Protein AF-A0A2A4IUF6-F1 (afdb_monomer_lite)

Sequence (165 aa):
MSDIMTHTLFNLYNAPDGFCFDFLCNDEPIIDDPDNKVYNADKRVNDFISQIERQAKYYDHDNIMVTMGGDFTYQSAANWFMNMDKLINHVNTHPANLSDINIFYSTPSCYLKAIYLYGRRDKAVYTEKGDQLPYGSDALTYWTGYYTSRPSLKYFARRAHVFLQ

pLDDT: mean 91.87, std 9.36, range [51.0, 98.62]

Organism: Heliothis virescens (NCBI:txid7102)

Secondary structure (DSSP, 8-state):
---------SS-SSPPTT---STT--PPP----TTSTT--HHHHHHHHHHHHHHHHTTSSSS--------TT--TTHHHHHHHHHHHHHHHHH-TTTTS--------HHHHHHHHHHHHHHH-PPP---S---S-BSSSS-BTTGGGTSSHHHHHHHHHHHHHH-

Foldseek 3Di:
DPDDQDDDALDDLEADPLQQQFPVDPRDAQDCPPVDPPHCNVVVLVVVVVVQVVSCVVDPDDQDDGRHHDPPGPPPVVSSVVRVVSSQCCCVPPPVVPDPDHDDDDDPVRRSVVVVVVCVPPHPDDDDDDDCPQDAPDPPRTPCVVVPPPVVVVVVVVVVVVVVD

InterPro domains:
  IPR000602 Glycoside hydrolase family 38, N-terminal domain [PF01074] (2-119)
  IPR011330 Glycoside hydrolase/deacetylase, beta/alpha-barrel [SSF88713] (2-135)
  IPR027291 Glycoside hydrolase 38, N-terminal domain superfamily [G3DSA:3.20.110.10] (1-97)
  IPR028995 Glycoside hydrolase families 57/38, central domain superfamily [SSF88688] (141-165)
  IPR037094 Glycoside hydrolase family 38, central domain superfamily [G3DSA:1.20.1270.50] (99-165)
  IPR050843 Glycosyl Hydrolase Family 38 [PTHR11607] (2-165)

Structure (mmCIF, N/CA/C/O backbone):
data_AF-A0A2A4IUF6-F1
#
_entry.id   AF-A0A2A4IUF6-F1
#
loop_
_atom_site.group_PDB
_atom_site.id
_atom_site.type_symbol
_atom_site.label_atom_id
_atom_site.label_alt_id
_atom_site.label_comp_id
_atom_site.label_asym_id
_atom_site.label_entity_id
_atom_site.label_seq_id
_atom_site.pdbx_PDB_ins_code
_atom_site.Cartn_x
_atom_site.Cartn_y
_atom_site.Cartn_z
_atom_site.occupancy
_atom_site.B_iso_or_equiv
_atom_site.auth_seq_id
_atom_site.auth_comp_id
_atom_site.auth_asym_id
_atom_site.auth_atom_id
_atom_site.pdbx_PDB_model_num
ATOM 1 N N . MET A 1 1 ? -7.534 -12.988 -25.568 1.00 58.91 1 MET A N 1
ATOM 2 C CA . MET A 1 1 ? -7.859 -11.826 -24.718 1.00 58.91 1 MET A CA 1
ATOM 3 C C . MET A 1 1 ? -6.672 -11.664 -23.784 1.00 58.91 1 MET A C 1
ATOM 5 O O . MET A 1 1 ? -6.328 -12.644 -23.136 1.00 58.91 1 MET A O 1
ATOM 9 N N . SER A 1 2 ? -5.959 -10.542 -23.849 1.00 89.06 2 SER A N 1
ATOM 10 C CA . SER A 1 2 ? -4.687 -10.303 -23.135 1.00 89.06 2 SER A CA 1
ATOM 11 C C . SER A 1 2 ? -4.832 -9.279 -22.006 1.00 89.06 2 SER A C 1
ATOM 13 O O . SER A 1 2 ? -3.834 -8.787 -21.492 1.00 89.06 2 SER A O 1
ATOM 15 N N . ASP A 1 3 ? -6.071 -8.944 -21.651 1.00 90.12 3 ASP A N 1
ATOM 16 C CA . ASP A 1 3 ? -6.382 -7.932 -20.651 1.00 90.12 3 ASP A CA 1
ATOM 17 C C . ASP A 1 3 ? -6.269 -8.529 -19.245 1.00 90.12 3 ASP A C 1
ATOM 19 O O . ASP A 1 3 ? -6.641 -9.683 -19.009 1.00 90.12 3 ASP A O 1
ATOM 23 N N . ILE A 1 4 ? -5.778 -7.727 -18.302 1.00 90.50 4 ILE A N 1
ATOM 24 C CA . ILE A 1 4 ? -5.678 -8.078 -16.887 1.00 90.50 4 ILE A CA 1
ATOM 25 C C . ILE A 1 4 ? -6.273 -6.951 -16.044 1.00 90.50 4 ILE A C 1
ATOM 27 O O . ILE A 1 4 ? -6.113 -5.775 -16.366 1.00 90.50 4 ILE A O 1
ATOM 31 N N . MET A 1 5 ? -6.989 -7.310 -14.976 1.00 89.88 5 MET A N 1
ATOM 32 C CA . MET A 1 5 ? -7.505 -6.323 -14.029 1.00 89.88 5 MET A CA 1
ATOM 33 C C . MET A 1 5 ? -6.337 -5.725 -13.245 1.00 89.88 5 MET A C 1
ATOM 35 O O . MET A 1 5 ? -5.604 -6.455 -12.579 1.00 89.88 5 MET A O 1
ATOM 39 N N . THR A 1 6 ? -6.206 -4.404 -13.298 1.00 90.81 6 THR A N 1
ATOM 40 C CA . THR A 1 6 ? -5.106 -3.668 -12.671 1.00 90.81 6 THR A CA 1
ATOM 41 C C . THR A 1 6 ? -5.661 -2.687 -11.654 1.00 90.81 6 THR A C 1
ATOM 43 O O . THR A 1 6 ? -6.656 -2.011 -11.906 1.00 90.81 6 THR A O 1
ATOM 46 N N . HIS A 1 7 ? -4.999 -2.599 -10.505 1.00 91.56 7 HIS A N 1
ATOM 47 C CA . HIS A 1 7 ? -5.270 -1.598 -9.485 1.00 91.56 7 HIS A CA 1
ATOM 48 C C . HIS A 1 7 ? -3.972 -0.862 -9.158 1.00 91.56 7 HIS A C 1
ATOM 50 O O . HIS A 1 7 ? -2.971 -1.496 -8.820 1.00 91.56 7 HIS A O 1
ATOM 56 N N . THR A 1 8 ? -4.004 0.466 -9.239 1.00 92.81 8 THR A N 1
ATOM 57 C CA . THR A 1 8 ? -2.912 1.326 -8.780 1.00 92.81 8 THR A CA 1
ATOM 58 C C . THR A 1 8 ? -3.173 1.712 -7.328 1.00 92.81 8 THR A C 1
ATOM 60 O O . THR A 1 8 ? -4.259 2.190 -6.989 1.00 92.81 8 THR A O 1
ATOM 63 N N . LEU A 1 9 ? -2.182 1.481 -6.466 1.00 94.94 9 LEU A N 1
ATOM 64 C CA . LEU A 1 9 ? -2.270 1.837 -5.053 1.00 94.94 9 LEU A CA 1
ATOM 65 C C . LEU A 1 9 ? -2.414 3.352 -4.877 1.00 94.94 9 LEU A C 1
ATOM 67 O O . LEU A 1 9 ? -1.885 4.137 -5.661 1.00 94.94 9 LEU A O 1
ATOM 71 N N . PHE A 1 10 ? -3.120 3.744 -3.821 1.00 93.81 10 PHE A N 1
ATOM 72 C CA . PHE A 1 10 ? -3.367 5.145 -3.487 1.00 93.81 10 PHE A CA 1
ATOM 73 C C . PHE A 1 10 ? -2.081 5.866 -3.081 1.00 93.81 10 PHE A C 1
ATOM 75 O O . PHE A 1 10 ? -1.894 7.046 -3.366 1.00 93.81 10 PHE A O 1
ATOM 82 N N . ASN A 1 11 ? -1.199 5.134 -2.408 1.00 89.56 11 ASN A N 1
ATOM 83 C CA . ASN A 1 11 ? 0.109 5.584 -1.971 1.00 89.56 11 ASN A CA 1
ATOM 84 C C . ASN A 1 11 ? 1.099 4.407 -2.089 1.00 89.56 11 ASN A C 1
ATOM 86 O O . ASN A 1 11 ? 0.884 3.476 -2.869 1.00 89.56 11 ASN A O 1
ATOM 90 N N . LEU A 1 12 ? 2.183 4.431 -1.318 1.00 92.44 12 LEU A N 1
ATOM 91 C CA . LEU A 1 12 ? 3.135 3.334 -1.200 1.00 92.44 12 LEU A CA 1
ATOM 92 C C . LEU A 1 12 ? 2.492 2.059 -0.613 1.00 92.44 12 LEU A C 1
ATOM 94 O O . LEU A 1 12 ? 1.403 2.083 -0.052 1.00 92.44 12 LEU A O 1
ATOM 98 N N . TYR A 1 13 ? 3.205 0.938 -0.708 1.00 95.25 13 TYR A N 1
ATOM 99 C CA . TYR A 1 13 ? 2.789 -0.389 -0.236 1.00 95.25 13 TYR A CA 1
ATOM 100 C C . TYR A 1 13 ? 2.859 -0.587 1.294 1.00 95.25 13 TYR A C 1
ATOM 102 O O . TYR A 1 13 ? 2.791 -1.723 1.769 1.00 95.25 13 TYR A O 1
ATOM 110 N N . ASN A 1 14 ? 3.024 0.491 2.061 1.00 95.12 14 ASN A N 1
ATOM 111 C CA . ASN A 1 14 ? 3.149 0.440 3.515 1.00 95.12 14 ASN A CA 1
ATOM 112 C C . ASN A 1 14 ? 1.780 0.514 4.204 1.00 95.12 14 ASN A C 1
ATOM 114 O O . ASN A 1 14 ? 0.783 0.914 3.595 1.00 95.12 14 ASN A O 1
ATOM 118 N N . ALA A 1 15 ? 1.750 0.159 5.490 1.00 96.00 15 ALA A N 1
ATOM 119 C CA . ALA A 1 15 ? 0.619 0.447 6.365 1.00 96.00 15 ALA A CA 1
ATOM 120 C C . ALA A 1 15 ? 0.318 1.955 6.404 1.00 96.00 15 ALA A C 1
ATOM 122 O O . ALA A 1 15 ? 1.236 2.759 6.215 1.00 96.00 15 ALA A O 1
ATOM 123 N N . PRO A 1 16 ? -0.948 2.346 6.655 1.00 95.69 16 PRO A N 1
ATOM 124 C CA . PRO A 1 16 ? -1.300 3.744 6.882 1.00 95.69 16 PRO A CA 1
ATOM 125 C C . PRO A 1 16 ? -0.414 4.380 7.957 1.00 95.69 16 PRO A C 1
ATOM 127 O O . PRO A 1 16 ? 0.020 3.699 8.891 1.00 95.69 16 PRO A O 1
ATOM 130 N N . ASP A 1 17 ? -0.167 5.684 7.843 1.00 94.94 17 ASP A N 1
ATOM 131 C CA . ASP A 1 17 ? 0.728 6.395 8.755 1.00 94.94 17 ASP A CA 1
ATOM 132 C C . ASP A 1 17 ? 0.253 6.220 10.202 1.00 94.94 17 ASP A C 1
ATOM 134 O O . ASP A 1 17 ? -0.917 6.455 10.526 1.00 94.94 17 ASP A O 1
ATOM 138 N N . GLY A 1 18 ? 1.169 5.787 11.067 1.00 95.50 18 GLY A N 1
ATOM 139 C CA . GLY A 1 18 ? 0.883 5.484 12.462 1.00 95.50 18 GLY A CA 1
ATOM 140 C C . GLY A 1 18 ? 0.308 4.088 12.708 1.00 95.50 18 GLY A C 1
ATOM 141 O O . GLY A 1 18 ? -0.052 3.816 13.846 1.00 95.50 18 GLY A O 1
ATOM 142 N N . PHE A 1 19 ? 0.167 3.207 11.713 1.00 96.69 19 PHE A N 1
ATOM 143 C CA . PHE A 1 19 ? -0.369 1.842 11.867 1.00 96.69 19 PHE A CA 1
ATOM 144 C C . PHE A 1 19 ? 0.658 0.746 11.546 1.00 96.69 19 PHE A C 1
ATOM 146 O O . PHE A 1 19 ? 0.286 -0.370 11.174 1.00 96.69 19 PHE A O 1
ATOM 153 N N . CYS A 1 20 ? 1.954 1.027 11.704 1.00 95.81 20 CYS A N 1
ATOM 154 C CA . CYS A 1 20 ? 2.971 -0.012 11.654 1.00 95.81 20 CYS A CA 1
ATOM 155 C C . CYS A 1 20 ? 3.063 -0.759 12.993 1.00 95.81 20 CYS A C 1
ATOM 157 O O . CYS A 1 20 ? 3.565 -0.237 13.983 1.00 95.81 20 CYS A O 1
ATOM 159 N N . PHE A 1 21 ? 2.647 -2.025 13.011 1.00 96.06 21 PHE A N 1
ATOM 160 C CA . PHE A 1 21 ? 2.653 -2.859 14.222 1.00 96.06 21 PHE A CA 1
ATOM 161 C C . PHE A 1 21 ? 3.861 -3.798 14.327 1.00 96.06 21 PHE A C 1
ATOM 163 O O . PHE A 1 21 ? 3.844 -4.766 15.092 1.00 96.06 21 PHE A O 1
ATOM 170 N N . ASP A 1 22 ? 4.912 -3.542 13.549 1.00 93.44 22 ASP A N 1
ATOM 171 C CA . ASP A 1 22 ? 6.160 -4.286 13.672 1.00 93.44 22 ASP A CA 1
ATOM 172 C C . ASP A 1 22 ? 6.976 -3.803 14.878 1.00 93.44 22 ASP A C 1
ATOM 174 O O . ASP A 1 22 ? 6.882 -2.645 15.272 1.00 93.44 22 ASP A O 1
ATOM 178 N N . PHE A 1 23 ? 7.821 -4.662 15.450 1.00 87.81 23 PHE A N 1
ATOM 179 C CA . PHE A 1 23 ? 8.667 -4.253 16.577 1.00 87.81 23 PHE A CA 1
ATOM 180 C C . PHE A 1 23 ? 9.767 -3.264 16.170 1.00 87.81 23 PHE A C 1
ATOM 182 O O . PHE A 1 23 ? 10.361 -2.628 17.037 1.00 87.81 23 PHE A O 1
ATOM 189 N N . LEU A 1 24 ? 10.073 -3.159 14.872 1.00 87.38 24 LEU A N 1
ATOM 190 C CA . LEU A 1 24 ? 10.979 -2.139 14.339 1.00 87.38 24 LEU A CA 1
ATOM 191 C C . LEU A 1 24 ? 10.334 -0.746 14.257 1.00 87.38 24 LEU A C 1
ATOM 193 O O . LEU A 1 24 ? 11.038 0.236 14.018 1.00 87.38 24 LEU A O 1
ATOM 197 N N . CYS A 1 25 ? 9.016 -0.659 14.426 1.00 89.38 25 CYS A N 1
ATOM 198 C CA . CYS A 1 25 ? 8.261 0.582 14.359 1.00 89.38 25 CYS A CA 1
ATOM 199 C C . CYS A 1 25 ? 8.029 1.168 15.757 1.00 89.38 25 CYS A C 1
ATOM 201 O O . CYS A 1 25 ? 7.950 0.450 16.749 1.00 89.38 25 CYS A O 1
ATOM 203 N N . ASN A 1 26 ? 7.902 2.496 15.817 1.00 91.94 26 ASN A N 1
ATOM 204 C CA . ASN A 1 26 ? 7.650 3.243 17.055 1.00 91.94 26 ASN A CA 1
ATOM 205 C C . ASN A 1 26 ? 6.181 3.679 17.192 1.00 91.94 26 ASN A C 1
ATOM 207 O O . ASN A 1 26 ? 5.872 4.540 18.016 1.00 91.94 26 ASN A O 1
ATOM 211 N N . ASP A 1 27 ? 5.290 3.129 16.367 1.00 94.88 27 ASP A N 1
ATOM 212 C CA . ASP A 1 27 ? 3.875 3.483 16.386 1.00 94.88 27 ASP A CA 1
ATOM 213 C C . ASP A 1 27 ? 3.181 2.876 17.610 1.00 94.88 27 ASP A C 1
ATOM 215 O O . ASP A 1 27 ? 3.504 1.777 18.069 1.00 94.88 27 ASP A O 1
ATOM 219 N N . GLU A 1 28 ? 2.193 3.593 18.145 1.00 93.88 28 GLU A N 1
ATOM 220 C CA . GLU A 1 28 ? 1.458 3.133 19.319 1.00 93.88 28 GLU A CA 1
ATOM 221 C C . GLU A 1 28 ? 0.616 1.887 18.989 1.00 93.88 28 GLU A C 1
ATOM 223 O O . GLU A 1 28 ? -0.144 1.888 18.008 1.00 93.88 28 GLU A O 1
ATOM 228 N N . PRO A 1 29 ? 0.658 0.832 19.822 1.00 95.25 29 PRO A N 1
ATOM 229 C CA . PRO A 1 29 ? -0.296 -0.256 19.697 1.00 95.25 29 PRO A CA 1
ATOM 230 C C . PRO A 1 29 ? -1.708 0.235 20.043 1.00 95.25 29 PRO A C 1
ATOM 232 O O . PRO A 1 29 ? -1.906 1.306 20.622 1.00 95.25 29 PRO A O 1
ATOM 235 N N . ILE A 1 30 ? -2.705 -0.572 19.706 1.00 96.19 30 ILE A N 1
ATOM 236 C CA . ILE A 1 30 ? -4.087 -0.357 20.122 1.00 96.19 30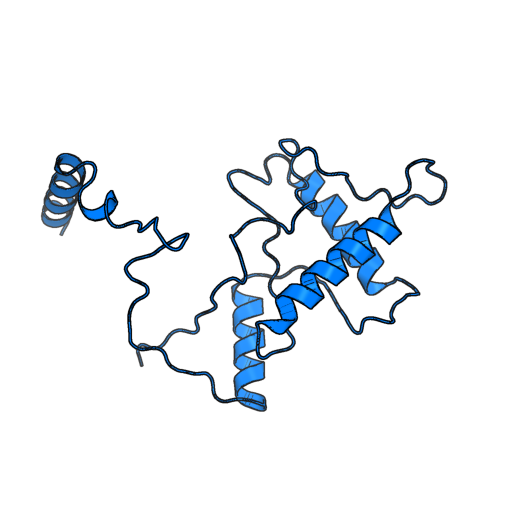 ILE A CA 1
ATOM 237 C C . ILE A 1 30 ? -4.248 -0.903 21.543 1.00 96.19 30 ILE A C 1
ATOM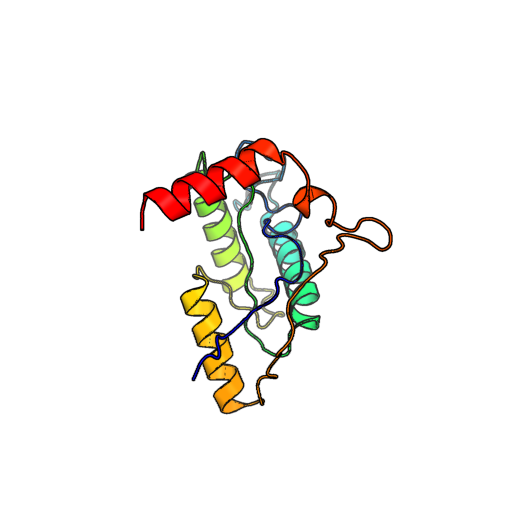 239 O O . ILE A 1 30 ? -4.127 -2.108 21.798 1.00 96.19 30 ILE A O 1
ATOM 243 N N . ILE A 1 31 ? -4.505 0.015 22.470 1.00 96.44 31 ILE A N 1
ATOM 244 C CA . ILE A 1 31 ? -4.790 -0.234 23.879 1.00 96.44 31 ILE A CA 1
ATOM 245 C C . ILE A 1 31 ? -6.291 -0.025 24.070 1.00 96.44 31 ILE A C 1
ATOM 247 O O . ILE A 1 31 ? -6.789 1.101 24.053 1.00 96.44 31 ILE A O 1
ATOM 251 N N . ASP A 1 32 ? -6.989 -1.146 24.202 1.00 94.62 32 ASP A N 1
ATOM 252 C CA . ASP A 1 32 ? -8.444 -1.296 24.176 1.00 94.62 32 ASP A CA 1
ATOM 253 C C . ASP A 1 32 ? -9.071 -1.590 25.543 1.00 94.62 32 ASP A C 1
ATOM 255 O O . ASP A 1 32 ? -10.292 -1.603 25.657 1.00 94.62 32 ASP A O 1
ATOM 259 N N . ASP A 1 33 ? -8.253 -1.789 26.577 1.00 94.81 33 ASP A N 1
ATOM 260 C CA . ASP A 1 33 ? -8.707 -1.942 27.960 1.00 94.81 33 ASP A CA 1
ATOM 261 C C . ASP A 1 33 ? -9.163 -0.580 28.529 1.00 94.81 33 ASP A C 1
ATOM 263 O O . ASP A 1 33 ? -8.308 0.296 28.717 1.00 94.81 33 ASP A O 1
ATOM 267 N N . PRO A 1 34 ? -10.468 -0.376 28.813 1.00 91.38 34 PRO A N 1
ATOM 268 C CA . PRO A 1 34 ? -10.994 0.904 29.294 1.00 91.38 34 PRO A CA 1
ATOM 269 C C . PRO A 1 34 ? -10.438 1.337 30.656 1.00 91.38 34 PRO A C 1
ATOM 271 O O . PRO A 1 34 ? -10.430 2.530 30.956 1.00 91.38 34 PRO A O 1
ATOM 274 N N . ASP A 1 35 ? -9.962 0.393 31.473 1.00 95.56 35 ASP A N 1
ATOM 275 C CA . ASP A 1 35 ? -9.391 0.682 32.793 1.00 95.56 35 ASP A CA 1
ATOM 276 C C . ASP A 1 35 ? -7.906 1.081 32.708 1.00 95.56 35 ASP A C 1
ATOM 278 O O . ASP A 1 35 ? -7.298 1.541 33.685 1.00 95.56 35 ASP A O 1
ATOM 282 N N . ASN A 1 36 ? -7.295 0.938 31.529 1.00 95.06 36 ASN A N 1
ATOM 283 C CA . ASN A 1 36 ? -5.913 1.312 31.304 1.00 95.06 36 ASN A CA 1
ATOM 284 C C . ASN A 1 36 ? -5.773 2.836 31.139 1.00 95.06 36 ASN A C 1
ATOM 286 O O . ASN A 1 36 ? -6.384 3.457 30.273 1.00 95.06 36 ASN A O 1
ATOM 290 N N . LYS A 1 37 ? -4.883 3.455 31.925 1.00 94.44 37 LYS A N 1
ATOM 291 C CA . LYS A 1 37 ? -4.630 4.911 31.897 1.00 94.44 37 LYS A CA 1
ATOM 292 C C . LYS A 1 37 ? -4.145 5.440 30.544 1.00 94.44 37 LYS A C 1
ATOM 294 O O . LYS A 1 37 ? -4.204 6.645 30.322 1.00 94.44 37 LYS A O 1
ATOM 299 N N . VAL A 1 38 ? -3.623 4.562 29.689 1.00 95.06 38 VAL A N 1
ATOM 300 C CA . VAL A 1 38 ? -3.161 4.889 28.334 1.00 95.06 38 VAL A CA 1
ATOM 301 C C . VAL A 1 38 ? -4.086 4.322 27.247 1.00 95.06 38 VAL A C 1
ATOM 303 O O . VAL A 1 38 ? -3.641 4.104 26.124 1.00 95.06 38 VAL A O 1
ATOM 306 N N . TYR A 1 39 ? -5.363 4.070 27.566 1.00 96.31 39 TYR A N 1
ATOM 307 C CA . TYR A 1 39 ? -6.390 3.715 26.583 1.00 96.31 39 TYR A CA 1
ATOM 308 C C . TYR A 1 39 ? -6.364 4.675 25.386 1.00 96.31 39 TYR A C 1
ATOM 310 O O . TYR A 1 39 ? -6.404 5.898 25.553 1.00 96.31 39 TYR A O 1
ATOM 318 N N . ASN A 1 40 ? -6.301 4.122 24.173 1.00 96.06 40 ASN A N 1
ATOM 319 C CA . ASN A 1 40 ? -6.218 4.915 22.945 1.00 96.06 40 ASN A CA 1
ATOM 320 C C . ASN A 1 40 ? -7.099 4.393 21.797 1.00 96.06 40 ASN A C 1
ATOM 322 O O . ASN A 1 40 ? -7.102 5.015 20.734 1.00 96.06 40 ASN A O 1
ATOM 326 N N . ALA A 1 41 ? -7.852 3.301 21.983 1.00 94.25 41 ALA A N 1
ATOM 327 C CA . ALA A 1 41 ? -8.567 2.637 20.891 1.00 94.25 41 ALA A CA 1
ATOM 328 C C . ALA A 1 41 ? -9.510 3.572 20.111 1.00 94.25 41 ALA A C 1
ATOM 330 O O . ALA A 1 41 ? -9.410 3.615 18.887 1.00 94.25 41 ALA A O 1
ATOM 331 N N . ASP A 1 42 ? -10.327 4.394 20.779 1.00 91.88 42 ASP A N 1
ATOM 332 C CA . ASP A 1 42 ? -11.221 5.362 20.113 1.00 91.88 42 ASP A CA 1
ATOM 333 C C . ASP A 1 42 ? -10.475 6.317 19.173 1.00 91.88 42 ASP A C 1
ATOM 335 O O . ASP A 1 42 ? -10.872 6.541 18.029 1.00 91.88 42 ASP A O 1
ATOM 339 N N . LYS A 1 43 ? -9.360 6.879 19.653 1.00 93.50 43 LYS A N 1
ATOM 340 C CA . LYS A 1 43 ? -8.532 7.799 18.869 1.00 93.50 43 LYS A CA 1
ATOM 341 C C . LYS A 1 43 ? -7.936 7.076 17.662 1.00 93.50 43 LYS A C 1
ATOM 343 O O . LYS A 1 43 ? -8.045 7.565 16.544 1.00 93.50 43 LYS A O 1
ATOM 348 N N . ARG A 1 44 ? -7.356 5.893 17.884 1.00 94.75 44 ARG A N 1
ATOM 349 C CA . ARG A 1 44 ? -6.732 5.073 16.834 1.00 94.75 44 ARG A CA 1
ATOM 350 C C . ARG A 1 44 ? -7.751 4.679 15.761 1.00 94.75 44 ARG A C 1
ATOM 352 O O . ARG A 1 44 ? -7.446 4.747 14.578 1.00 94.75 44 ARG A O 1
ATOM 359 N N . VAL A 1 45 ? -8.970 4.323 16.151 1.00 92.62 45 VAL A N 1
ATOM 360 C CA . VAL A 1 45 ? -10.061 3.986 15.225 1.00 92.62 45 VAL A CA 1
ATOM 361 C C . VAL A 1 45 ? -10.461 5.193 14.374 1.00 92.62 45 VAL A C 1
ATOM 363 O O . VAL A 1 45 ? -10.526 5.077 13.151 1.00 92.62 45 VAL A O 1
ATOM 366 N N . ASN A 1 46 ? -10.651 6.363 14.990 1.00 92.44 46 ASN A N 1
ATOM 367 C CA . ASN A 1 46 ? -10.991 7.592 14.267 1.00 92.44 46 ASN A CA 1
ATOM 368 C C . ASN A 1 46 ? -9.880 8.024 13.293 1.00 92.44 46 ASN A C 1
ATOM 370 O O . ASN A 1 46 ? -10.170 8.425 12.162 1.00 92.44 46 ASN A O 1
ATOM 374 N N . ASP A 1 47 ? -8.613 7.902 13.703 1.00 94.88 47 ASP A N 1
ATOM 375 C CA . ASP A 1 47 ? -7.452 8.187 12.854 1.00 94.88 47 ASP A CA 1
ATOM 376 C C . ASP A 1 47 ? -7.403 7.235 11.647 1.00 94.88 47 ASP A C 1
ATOM 378 O O . ASP A 1 47 ? -7.146 7.669 10.522 1.00 94.88 47 ASP A O 1
ATOM 382 N N . PHE A 1 48 ? -7.686 5.944 11.859 1.00 94.62 48 PHE A N 1
ATOM 383 C CA . PHE A 1 48 ? -7.738 4.949 10.789 1.00 94.62 48 PHE A CA 1
ATOM 384 C C . PHE A 1 48 ? -8.859 5.258 9.793 1.00 94.62 48 PHE A C 1
ATOM 386 O O . PHE A 1 48 ? -8.596 5.391 8.598 1.00 94.62 48 PHE A O 1
ATOM 393 N N . ILE A 1 49 ? -10.093 5.437 10.280 1.00 93.12 49 ILE A N 1
ATOM 394 C CA . ILE A 1 49 ? -11.269 5.738 9.450 1.00 93.12 49 ILE A CA 1
ATOM 395 C C . ILE A 1 49 ? -11.025 6.989 8.603 1.00 93.12 49 ILE A C 1
ATOM 397 O O . ILE A 1 49 ? -11.215 6.949 7.389 1.00 93.12 49 ILE A O 1
ATOM 401 N N . SER A 1 50 ? -10.498 8.059 9.202 1.00 93.19 50 SER A N 1
ATOM 402 C CA . SER A 1 50 ? -10.192 9.306 8.489 1.00 93.19 50 SER A CA 1
ATOM 403 C C . SER A 1 50 ? -9.214 9.096 7.323 1.00 93.19 50 SER A C 1
ATOM 405 O O . SER A 1 50 ? -9.344 9.720 6.265 1.00 93.19 50 SER A O 1
ATOM 407 N N . GLN A 1 51 ? -8.227 8.207 7.484 1.00 94.31 51 GLN A N 1
ATOM 408 C CA . GLN A 1 51 ? -7.289 7.860 6.413 1.00 94.31 51 GLN A CA 1
ATOM 409 C C . GLN A 1 51 ? -7.948 7.014 5.316 1.00 94.31 51 GLN A C 1
ATOM 411 O O . GLN A 1 51 ? -7.698 7.269 4.134 1.00 94.31 51 GLN A O 1
ATOM 416 N N . ILE A 1 52 ? -8.818 6.066 5.679 1.00 93.50 52 ILE A N 1
ATOM 417 C CA . ILE A 1 52 ? -9.563 5.247 4.712 1.00 93.50 52 ILE A CA 1
ATOM 418 C C . ILE A 1 52 ? -10.543 6.099 3.908 1.00 93.50 52 ILE A C 1
ATOM 420 O O . ILE A 1 52 ? -10.576 5.993 2.685 1.00 93.50 52 ILE A O 1
ATOM 424 N N . GLU A 1 53 ? -11.277 7.007 4.549 1.00 92.94 53 GLU A N 1
ATOM 425 C CA . GLU A 1 53 ? -12.175 7.943 3.865 1.00 92.94 53 GLU A CA 1
ATOM 426 C C . GLU A 1 53 ? -11.415 8.893 2.931 1.00 92.94 53 GLU A C 1
ATOM 428 O O . GLU A 1 53 ? -11.901 9.241 1.852 1.00 92.94 53 GLU A O 1
ATOM 433 N N . ARG A 1 54 ? -10.196 9.305 3.305 1.00 94.19 54 ARG A N 1
ATOM 434 C CA . ARG A 1 54 ? -9.315 10.073 2.414 1.00 94.19 54 ARG A CA 1
ATOM 435 C C . ARG A 1 54 ? -8.916 9.251 1.191 1.00 94.19 54 ARG A C 1
ATOM 437 O O . ARG A 1 54 ? -8.979 9.777 0.083 1.00 94.19 54 ARG A O 1
ATOM 444 N N . GLN A 1 55 ? -8.521 7.994 1.386 1.00 95.06 55 GLN A N 1
ATOM 445 C CA . GLN A 1 55 ? -8.152 7.076 0.308 1.00 95.06 55 GLN A CA 1
ATOM 446 C C . GLN A 1 55 ? -9.343 6.772 -0.616 1.00 95.06 55 GLN A C 1
ATOM 448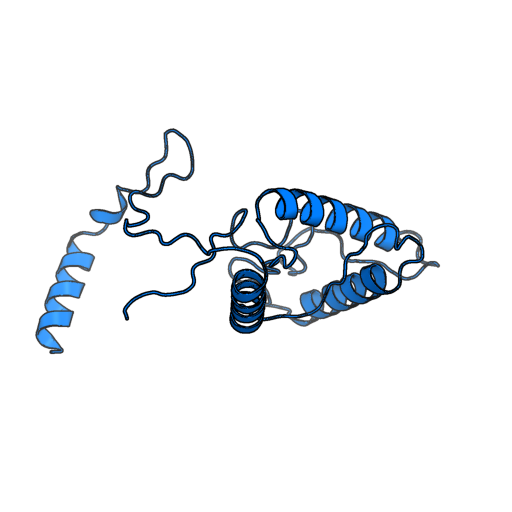 O O . GLN A 1 55 ? -9.186 6.757 -1.835 1.00 95.06 55 GLN A O 1
ATOM 453 N N . ALA A 1 56 ? -10.541 6.590 -0.057 1.00 93.44 56 ALA A N 1
ATOM 454 C CA . ALA A 1 56 ? -11.748 6.237 -0.799 1.00 93.44 56 ALA A CA 1
ATOM 455 C C . ALA A 1 56 ? -12.131 7.266 -1.873 1.00 93.44 56 ALA A C 1
ATOM 457 O O . ALA A 1 56 ? -12.608 6.887 -2.936 1.00 93.44 56 ALA A O 1
ATOM 458 N N . LYS A 1 57 ? -11.838 8.556 -1.655 1.00 94.38 57 LYS A N 1
ATOM 459 C CA . LYS A 1 57 ? -12.126 9.647 -2.610 1.00 94.38 57 LYS A CA 1
ATOM 460 C C . LYS A 1 57 ? -11.409 9.520 -3.960 1.00 94.38 57 LYS A C 1
ATOM 462 O O . LYS A 1 57 ? -11.776 10.223 -4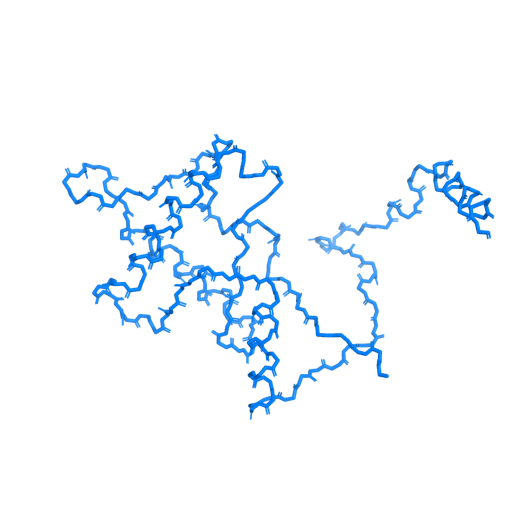.896 1.00 94.38 57 LYS A O 1
ATOM 467 N N . TYR A 1 58 ? -10.386 8.671 -4.057 1.00 93.94 58 TYR A N 1
ATOM 468 C CA . TYR A 1 58 ? -9.585 8.469 -5.269 1.00 93.94 58 TYR A CA 1
ATOM 469 C C . TYR A 1 58 ? -9.976 7.211 -6.047 1.00 93.94 58 TYR A C 1
ATOM 471 O O . TYR A 1 58 ? -9.362 6.905 -7.069 1.00 93.94 58 TYR A O 1
ATOM 479 N N . TYR A 1 59 ? -10.991 6.490 -5.574 1.00 91.31 59 TYR A N 1
ATOM 480 C CA . TYR A 1 59 ? -11.499 5.292 -6.217 1.00 91.31 59 TYR A CA 1
ATOM 481 C C . TYR A 1 59 ? -12.979 5.433 -6.542 1.00 91.31 59 TYR A C 1
ATOM 483 O O . TYR A 1 59 ? -13.746 6.076 -5.837 1.00 91.31 59 TYR A O 1
ATOM 491 N N . ASP A 1 60 ? -13.382 4.779 -7.624 1.00 88.44 60 ASP A N 1
ATOM 492 C CA . ASP A 1 60 ? -14.736 4.852 -8.169 1.00 88.44 60 ASP A CA 1
ATOM 493 C C . ASP A 1 60 ? -15.676 3.747 -7.644 1.00 88.44 60 ASP A C 1
ATOM 495 O O . ASP A 1 60 ? -16.703 3.469 -8.274 1.00 88.44 60 ASP A O 1
ATOM 499 N N . HIS A 1 61 ? -15.313 3.101 -6.530 1.00 89.75 61 HIS A N 1
ATOM 500 C CA . HIS A 1 61 ? -15.997 1.952 -5.930 1.00 89.75 61 HIS A CA 1
ATOM 501 C C . HIS A 1 61 ? -15.855 1.925 -4.398 1.00 89.75 61 HIS A C 1
ATOM 503 O O . HIS A 1 61 ? -14.895 2.460 -3.843 1.00 89.75 61 HIS A O 1
ATOM 509 N N . ASP A 1 62 ? -16.710 1.155 -3.729 1.00 90.62 62 ASP A N 1
ATOM 510 C CA . ASP A 1 62 ? -16.811 1.154 -2.257 1.00 90.62 62 ASP A CA 1
ATOM 511 C C . ASP A 1 62 ? -15.877 0.146 -1.557 1.00 90.62 62 ASP A C 1
ATOM 513 O O . ASP A 1 62 ? -15.919 -0.035 -0.344 1.00 90.62 62 ASP A O 1
ATOM 517 N N . ASN A 1 63 ? -15.020 -0.547 -2.315 1.00 93.69 63 ASN A N 1
ATOM 518 C CA . ASN A 1 63 ? -14.059 -1.505 -1.766 1.00 93.69 63 ASN A CA 1
ATOM 519 C C . ASN A 1 63 ? -12.667 -0.874 -1.722 1.00 93.69 63 ASN A C 1
ATOM 521 O O . ASN A 1 63 ? -12.097 -0.573 -2.769 1.00 93.69 63 ASN A O 1
ATOM 525 N N . ILE A 1 64 ? -12.074 -0.735 -0.538 1.00 95.31 64 ILE A N 1
ATOM 526 C CA . ILE A 1 64 ? -10.747 -0.130 -0.370 1.00 95.31 64 ILE A CA 1
ATOM 527 C C . ILE A 1 64 ? -9.751 -1.183 0.112 1.00 95.31 64 ILE A C 1
ATOM 529 O O . ILE A 1 64 ? -9.991 -1.873 1.099 1.00 95.31 64 ILE A O 1
ATOM 533 N N . MET A 1 65 ? -8.628 -1.319 -0.597 1.00 96.19 65 MET A N 1
ATOM 534 C CA . MET A 1 65 ? -7.522 -2.167 -0.159 1.00 96.19 65 MET A CA 1
ATOM 535 C C . MET A 1 65 ? -6.569 -1.360 0.720 1.00 96.19 65 MET A C 1
ATOM 537 O O . MET A 1 65 ? -6.082 -0.305 0.312 1.00 96.19 65 MET A O 1
ATOM 541 N N . VAL A 1 66 ? -6.271 -1.896 1.900 1.00 96.69 66 VAL A N 1
ATOM 542 C CA . VAL A 1 66 ? -5.320 -1.317 2.852 1.00 96.69 66 VAL A CA 1
ATOM 543 C C . VAL A 1 66 ? -4.144 -2.274 2.990 1.00 96.69 66 VAL A C 1
ATOM 545 O O . VAL A 1 66 ? -4.307 -3.421 3.409 1.00 96.69 66 VAL A O 1
ATOM 548 N N . THR A 1 67 ? -2.955 -1.828 2.599 1.00 97.06 67 THR A N 1
ATOM 549 C CA . THR A 1 67 ? -1.730 -2.629 2.669 1.00 97.06 67 THR A CA 1
ATOM 550 C C . THR A 1 67 ? -1.158 -2.590 4.077 1.00 97.06 67 THR A C 1
ATOM 552 O O . THR A 1 67 ? -0.394 -1.702 4.408 1.00 97.06 67 THR A O 1
ATOM 555 N N . MET A 1 68 ? -1.504 -3.551 4.928 1.00 96.94 68 MET A N 1
ATOM 556 C CA . MET A 1 68 ? -0.993 -3.612 6.303 1.00 96.94 68 MET A CA 1
ATOM 557 C C . MET A 1 68 ? 0.389 -4.277 6.341 1.00 96.94 68 MET A C 1
ATOM 559 O O . MET A 1 68 ? 0.484 -5.454 6.667 1.00 96.94 68 MET A O 1
ATOM 563 N N . GLY A 1 69 ? 1.455 -3.570 5.959 1.00 95.81 69 GLY A N 1
ATOM 564 C CA . GLY A 1 69 ? 2.814 -4.124 5.932 1.00 95.81 69 GLY A CA 1
ATOM 565 C C . GLY A 1 69 ? 3.891 -3.108 5.553 1.00 95.81 69 GLY A C 1
ATOM 566 O O . GLY A 1 69 ? 3.683 -1.907 5.687 1.00 95.81 69 GLY A O 1
ATOM 567 N N . GLY A 1 70 ? 5.050 -3.598 5.116 1.00 94.81 70 GLY A N 1
ATOM 568 C CA . GLY A 1 70 ? 6.174 -2.789 4.647 1.00 94.81 70 GLY A CA 1
ATOM 569 C C . GLY A 1 70 ? 7.423 -3.642 4.418 1.00 94.81 70 GLY A C 1
ATOM 570 O O . GLY A 1 70 ? 7.364 -4.874 4.452 1.00 94.81 70 GLY A O 1
ATOM 571 N N . ASP A 1 71 ? 8.564 -2.993 4.200 1.00 95.44 71 ASP A N 1
ATOM 572 C CA . ASP A 1 71 ? 9.846 -3.680 4.021 1.00 95.44 71 ASP A CA 1
ATOM 573 C C . ASP A 1 71 ? 10.199 -4.523 5.257 1.00 95.44 71 ASP A C 1
ATOM 575 O O . ASP A 1 71 ? 10.366 -3.995 6.354 1.00 95.44 71 ASP A O 1
ATOM 579 N N . PHE A 1 72 ? 10.342 -5.840 5.068 1.00 94.56 72 PHE A N 1
ATOM 580 C CA . PHE A 1 72 ? 10.754 -6.798 6.107 1.00 94.56 72 PHE A CA 1
ATOM 581 C C . PHE A 1 72 ? 9.937 -6.727 7.413 1.00 94.56 72 PHE A C 1
ATOM 583 O O . PHE A 1 72 ? 10.460 -7.018 8.493 1.00 94.56 72 PHE A O 1
ATOM 590 N N . THR A 1 73 ? 8.656 -6.361 7.328 1.00 95.00 73 THR A N 1
ATOM 591 C CA . THR A 1 73 ? 7.736 -6.430 8.469 1.00 95.00 73 THR A CA 1
ATOM 592 C C . THR A 1 73 ? 7.226 -7.862 8.692 1.00 95.00 73 THR A C 1
ATOM 594 O O . THR A 1 73 ? 7.585 -8.791 7.968 1.00 95.00 73 THR A O 1
ATOM 597 N N . TYR A 1 74 ? 6.395 -8.050 9.720 1.00 96.31 74 TYR A N 1
ATOM 598 C CA . TYR A 1 74 ? 5.897 -9.340 10.211 1.00 96.31 74 TYR A CA 1
ATOM 599 C C . TYR A 1 74 ? 6.977 -10.247 10.812 1.00 96.31 74 TYR A C 1
ATOM 601 O O . TYR A 1 74 ? 6.743 -11.443 10.991 1.00 96.31 74 TYR A O 1
ATOM 609 N N . GLN A 1 75 ? 8.129 -9.700 11.217 1.00 94.38 75 GLN A N 1
ATOM 610 C CA . GLN A 1 75 ? 9.123 -10.483 11.962 1.00 94.38 75 GLN A CA 1
ATOM 611 C C . GLN A 1 75 ? 8.545 -10.999 13.293 1.00 94.38 75 GLN A C 1
ATOM 613 O O . GLN A 1 75 ? 8.828 -12.123 13.701 1.00 94.38 75 GLN A O 1
ATOM 618 N N . SER A 1 76 ? 7.672 -10.206 13.927 1.00 92.88 76 SER A N 1
ATOM 619 C CA . SER A 1 76 ? 6.714 -10.682 14.931 1.00 92.88 76 SER A CA 1
ATOM 620 C C . SER A 1 76 ? 5.293 -10.510 14.399 1.00 92.88 76 SER A C 1
ATOM 622 O O . SER A 1 76 ? 4.635 -9.494 14.627 1.00 92.88 76 SER A O 1
ATOM 624 N N . ALA A 1 77 ? 4.807 -11.512 13.665 1.00 96.12 77 ALA A N 1
ATOM 625 C CA . ALA A 1 77 ? 3.463 -11.490 13.090 1.00 96.12 77 ALA A CA 1
ATOM 626 C C . ALA A 1 77 ? 2.356 -11.358 14.155 1.00 96.12 77 ALA A C 1
ATOM 628 O O . ALA A 1 77 ? 1.315 -10.765 13.886 1.00 96.12 77 ALA A O 1
ATOM 629 N N . ALA A 1 78 ? 2.587 -11.860 15.374 1.00 96.75 78 ALA A N 1
ATOM 630 C CA . ALA A 1 78 ? 1.628 -11.760 16.472 1.00 96.75 78 ALA A CA 1
ATOM 631 C C . ALA A 1 78 ? 1.265 -10.301 16.797 1.00 96.75 78 ALA A C 1
ATOM 633 O O . ALA A 1 78 ? 0.089 -10.003 16.988 1.00 96.75 78 ALA A O 1
ATOM 634 N N . ASN A 1 79 ? 2.238 -9.382 16.778 1.00 95.25 79 ASN A N 1
ATOM 635 C CA . ASN A 1 79 ? 1.982 -7.963 17.038 1.00 95.25 79 ASN A CA 1
ATOM 636 C C . ASN A 1 79 ? 1.050 -7.357 15.980 1.00 95.25 79 ASN A C 1
ATOM 638 O O . ASN A 1 79 ? 0.130 -6.614 16.320 1.00 95.25 79 ASN A O 1
ATOM 642 N N . TRP A 1 80 ? 1.247 -7.716 14.710 1.00 97.44 80 TRP A N 1
ATOM 643 C CA . TRP A 1 80 ? 0.383 -7.295 13.610 1.00 97.44 80 TRP A CA 1
ATOM 644 C C . TRP A 1 80 ? -1.039 -7.826 13.766 1.00 97.44 80 TRP A C 1
ATOM 646 O O . TRP A 1 80 ? -1.985 -7.040 13.751 1.00 97.44 80 TRP A O 1
ATOM 656 N N . PHE A 1 81 ? -1.195 -9.139 13.947 1.00 98.12 81 PHE A N 1
ATOM 657 C CA . PHE A 1 81 ? -2.516 -9.758 14.054 1.00 98.12 81 PHE A CA 1
ATOM 658 C C . PHE A 1 81 ? -3.281 -9.274 15.286 1.00 98.12 81 PHE A C 1
ATOM 660 O O . PHE A 1 81 ? -4.416 -8.844 15.138 1.00 98.12 81 PHE A O 1
ATOM 667 N N . MET A 1 82 ? -2.645 -9.194 16.459 1.00 97.38 82 MET A N 1
ATOM 668 C CA . MET A 1 82 ? -3.290 -8.681 17.674 1.00 97.38 82 MET A CA 1
ATOM 669 C C . MET A 1 82 ? -3.838 -7.262 17.500 1.00 97.38 82 MET A C 1
ATOM 671 O O . MET A 1 82 ? -4.955 -6.977 17.919 1.00 97.38 82 MET A O 1
ATOM 675 N N . ASN A 1 83 ? -3.063 -6.352 16.905 1.00 97.56 83 ASN A N 1
ATOM 676 C CA . ASN A 1 83 ? -3.523 -4.978 16.713 1.00 97.56 83 ASN A CA 1
ATOM 677 C C . ASN A 1 83 ? -4.583 -4.881 15.609 1.00 97.56 83 ASN A C 1
ATOM 679 O O . ASN A 1 83 ? -5.562 -4.160 15.768 1.00 97.56 83 ASN A O 1
ATOM 683 N N . MET A 1 84 ? -4.434 -5.625 14.512 1.00 97.94 84 MET A N 1
ATOM 684 C CA . MET A 1 84 ? -5.449 -5.657 13.458 1.00 97.94 84 MET A CA 1
ATOM 685 C C . MET A 1 84 ? -6.773 -6.264 13.941 1.00 97.94 84 MET A C 1
ATOM 687 O O . MET A 1 84 ? -7.819 -5.717 13.609 1.00 97.94 84 MET A O 1
ATOM 691 N N . ASP A 1 85 ? -6.746 -7.312 14.766 1.00 98.06 85 ASP A N 1
ATOM 692 C CA . ASP A 1 85 ? -7.945 -7.897 15.376 1.00 98.06 85 ASP A CA 1
ATOM 693 C C . ASP A 1 85 ? -8.680 -6.868 16.240 1.00 98.06 85 ASP A C 1
ATOM 695 O O . ASP A 1 85 ? -9.894 -6.703 16.110 1.00 98.06 85 ASP A O 1
ATOM 699 N N . LYS A 1 86 ? -7.947 -6.111 17.071 1.00 96.38 86 LYS A N 1
ATOM 700 C CA . LYS A 1 86 ? -8.524 -5.012 17.860 1.00 96.38 86 LYS A CA 1
ATOM 701 C C . LYS A 1 86 ? -9.125 -3.935 16.968 1.00 96.38 86 LYS A C 1
ATOM 703 O O . LYS A 1 86 ? -10.248 -3.508 17.210 1.00 96.38 86 LYS A O 1
ATOM 708 N N . LEU A 1 87 ? -8.404 -3.514 15.928 1.00 95.19 87 LEU A N 1
ATOM 709 C CA . LEU A 1 87 ? -8.880 -2.500 14.989 1.00 95.19 8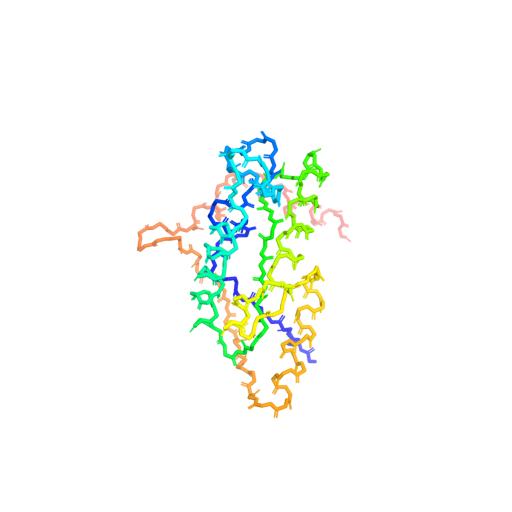7 LEU A CA 1
ATOM 710 C C . LEU A 1 87 ? -10.173 -2.942 14.293 1.00 95.19 87 LEU A C 1
ATOM 712 O O . LEU A 1 87 ? -11.140 -2.187 14.276 1.00 95.19 87 LEU A O 1
ATOM 716 N N . ILE A 1 88 ? -10.199 -4.171 13.767 1.00 95.56 88 ILE A N 1
ATOM 717 C CA . ILE A 1 88 ? -11.367 -4.777 13.115 1.00 95.56 88 ILE A CA 1
ATOM 718 C C . ILE A 1 88 ? -12.540 -4.848 14.085 1.00 95.56 88 ILE A C 1
ATOM 720 O O . ILE A 1 88 ? -13.647 -4.433 13.743 1.00 95.56 88 ILE A O 1
ATOM 724 N N . ASN A 1 89 ? -12.300 -5.343 15.299 1.00 93.94 89 ASN A N 1
ATOM 725 C CA . ASN A 1 89 ? -13.337 -5.455 16.310 1.00 93.94 89 ASN A CA 1
ATOM 726 C C . ASN A 1 89 ? -13.917 -4.081 16.660 1.00 93.94 89 ASN A C 1
ATOM 728 O O . ASN A 1 89 ? -15.132 -3.913 16.624 1.00 93.94 89 ASN A O 1
ATOM 732 N N . HIS A 1 90 ? -13.073 -3.087 16.940 1.00 91.50 90 HIS A N 1
ATOM 733 C CA . HIS A 1 90 ? -13.544 -1.753 17.289 1.00 91.50 90 HIS A CA 1
ATOM 734 C C . HIS A 1 90 ? -14.279 -1.076 16.140 1.00 91.50 90 HIS A C 1
ATOM 736 O O . HIS A 1 90 ? -15.390 -0.622 16.352 1.00 91.50 90 HIS A O 1
ATOM 742 N N . VAL A 1 91 ? -13.746 -1.068 14.916 1.00 90.69 91 VAL A N 1
ATOM 743 C CA . VAL A 1 91 ? -14.444 -0.438 13.781 1.00 90.69 91 VAL A CA 1
ATOM 744 C C . VAL A 1 91 ? -15.808 -1.090 13.537 1.00 90.69 91 VAL A C 1
ATOM 746 O O . VAL A 1 91 ? -16.794 -0.382 13.371 1.00 90.69 91 VAL A O 1
ATOM 749 N N . ASN A 1 92 ? -15.900 -2.422 13.592 1.00 90.81 92 ASN A N 1
ATOM 750 C CA . ASN A 1 92 ? -17.148 -3.122 13.283 1.00 90.81 92 ASN A CA 1
ATOM 751 C C . ASN A 1 92 ? -18.171 -3.121 14.442 1.00 90.81 92 ASN A C 1
ATOM 753 O O . ASN A 1 92 ? -19.354 -3.364 14.202 1.00 90.81 92 ASN A O 1
ATOM 757 N N . THR A 1 93 ? -17.747 -2.882 15.691 1.00 84.94 93 THR A N 1
ATOM 758 C CA . THR A 1 93 ? -18.628 -2.890 16.883 1.00 84.94 93 THR A CA 1
ATOM 759 C C . THR A 1 93 ? -18.838 -1.518 17.521 1.00 84.94 93 THR A C 1
ATOM 761 O O . THR A 1 93 ? -19.702 -1.386 18.392 1.00 84.94 93 THR A O 1
ATOM 764 N N . HIS A 1 94 ? -18.082 -0.494 17.113 1.00 69.50 94 HIS A N 1
ATOM 765 C CA . HIS A 1 94 ? -18.118 0.814 17.757 1.00 69.50 94 HIS A CA 1
ATOM 766 C C . HIS A 1 94 ? -19.518 1.442 17.678 1.00 69.50 94 HIS A C 1
ATOM 768 O O . HIS A 1 94 ? -20.099 1.536 16.596 1.00 69.50 94 HIS A O 1
ATOM 774 N N . PRO A 1 95 ? -20.054 1.969 18.798 1.00 55.41 95 PRO A N 1
ATOM 775 C CA . PRO A 1 95 ? -21.338 2.678 18.817 1.00 55.41 95 PRO A CA 1
ATOM 776 C C . PRO A 1 95 ? -21.344 3.940 17.945 1.00 55.41 95 PRO A C 1
ATOM 778 O O . PRO A 1 95 ? -22.404 4.398 17.529 1.00 55.41 95 PRO A O 1
ATOM 781 N N . ALA A 1 96 ? -20.158 4.483 17.645 1.00 51.00 96 ALA A N 1
ATOM 782 C CA . ALA A 1 96 ? -19.940 5.560 16.685 1.00 51.00 96 ALA A CA 1
ATOM 783 C C . ALA A 1 96 ? -19.947 5.066 15.224 1.00 51.00 96 ALA A C 1
ATOM 785 O O . ALA A 1 96 ? -19.277 5.663 14.386 1.00 51.00 96 ALA A O 1
ATOM 786 N N . ASN A 1 97 ? -20.734 4.026 14.920 1.00 51.91 97 ASN A N 1
ATOM 787 C CA . ASN A 1 97 ? -21.117 3.526 13.589 1.00 51.91 97 ASN A CA 1
ATOM 788 C C . ASN A 1 97 ? -21.887 4.584 12.752 1.00 51.91 97 ASN A C 1
ATOM 790 O O . ASN A 1 97 ? -22.882 4.312 12.088 1.00 51.91 97 ASN A O 1
ATOM 794 N N . LEU A 1 98 ? -21.450 5.839 12.829 1.00 53.25 98 LEU A N 1
ATOM 795 C CA . LEU A 1 98 ? -21.782 6.935 11.933 1.00 53.25 98 LEU A CA 1
ATOM 796 C C . LEU A 1 98 ? -21.098 6.741 10.572 1.00 53.25 98 LEU A C 1
ATOM 798 O O . LEU A 1 98 ? -21.579 7.281 9.580 1.00 53.25 98 LEU A O 1
ATOM 802 N N . SER A 1 99 ? -20.004 5.974 10.516 1.00 61.69 99 SER A N 1
ATOM 803 C CA . SER A 1 99 ? -19.350 5.563 9.277 1.00 61.69 99 SER A CA 1
ATOM 804 C C . SER A 1 99 ? -19.888 4.200 8.834 1.00 61.69 99 SER A C 1
ATOM 806 O O . SER A 1 99 ? -19.704 3.217 9.545 1.00 61.69 99 SER A O 1
ATOM 808 N N . ASP A 1 100 ? -20.518 4.132 7.661 1.00 81.25 100 ASP A N 1
ATOM 809 C CA . ASP A 1 100 ? -20.987 2.904 6.988 1.00 81.25 100 ASP A CA 1
ATOM 810 C C . ASP A 1 100 ? -19.793 2.073 6.455 1.00 81.25 100 ASP A C 1
ATOM 812 O O . ASP A 1 100 ? -19.657 1.806 5.263 1.00 81.25 100 ASP A O 1
ATOM 816 N N . ILE A 1 101 ? -18.837 1.762 7.340 1.00 89.12 101 ILE A N 1
ATOM 817 C CA . ILE A 1 101 ? -17.555 1.126 7.028 1.00 89.12 101 ILE A CA 1
ATOM 818 C C . ILE A 1 101 ? -17.503 -0.242 7.700 1.00 89.12 101 ILE A C 1
ATOM 820 O O . ILE A 1 101 ? -17.681 -0.372 8.905 1.00 89.12 101 ILE A O 1
ATOM 824 N N . ASN A 1 102 ? -17.167 -1.260 6.912 1.00 92.50 102 ASN A N 1
ATOM 825 C CA . ASN A 1 102 ? -16.881 -2.606 7.392 1.00 92.50 102 ASN A CA 1
ATOM 826 C C . ASN A 1 102 ? -15.457 -2.990 6.989 1.00 92.50 102 ASN A C 1
ATOM 828 O O . ASN A 1 102 ? -15.126 -2.977 5.800 1.00 92.50 102 ASN A O 1
ATOM 832 N N . ILE A 1 103 ? -14.629 -3.368 7.963 1.00 95.00 103 ILE A N 1
ATOM 833 C CA . ILE A 1 103 ? -13.248 -3.793 7.710 1.00 95.00 103 ILE A CA 1
ATOM 834 C C . ILE A 1 103 ? -13.039 -5.255 8.087 1.00 95.00 103 ILE A C 1
ATOM 836 O O . ILE A 1 103 ? -13.638 -5.776 9.025 1.00 95.00 103 ILE A O 1
ATOM 840 N N . PHE A 1 104 ? -12.198 -5.944 7.320 1.00 97.19 104 PHE A N 1
ATOM 841 C CA . PHE A 1 104 ? -11.929 -7.368 7.490 1.00 97.19 104 PHE A CA 1
ATOM 842 C C . PHE A 1 104 ? -10.616 -7.756 6.803 1.00 97.19 104 PHE A C 1
ATOM 844 O O . PHE A 1 104 ? -10.144 -7.074 5.891 1.00 97.19 104 PHE A O 1
ATOM 851 N N . TYR A 1 105 ? -10.037 -8.885 7.214 1.00 98.38 105 TYR A N 1
ATOM 852 C CA . TYR A 1 105 ? -8.888 -9.465 6.523 1.00 98.38 105 TYR A CA 1
ATOM 853 C C . TYR A 1 105 ? -9.233 -9.862 5.094 1.00 98.38 105 TYR A C 1
ATOM 855 O O . TYR A 1 105 ? -10.236 -10.524 4.835 1.00 98.38 105 TYR A O 1
ATOM 863 N N . SER A 1 106 ? -8.352 -9.525 4.162 1.00 98.19 106 SER A N 1
ATOM 864 C CA . SER A 1 106 ? -8.541 -9.839 2.753 1.00 98.19 106 SER A CA 1
ATOM 865 C C . SER A 1 106 ? -7.218 -10.209 2.093 1.00 98.19 106 SER A C 1
ATOM 867 O O . SER A 1 106 ? -6.158 -10.232 2.714 1.00 98.19 106 SER A O 1
ATOM 869 N N . THR A 1 107 ? -7.295 -10.523 0.807 1.00 98.12 107 THR A N 1
ATOM 870 C CA . THR A 1 107 ? -6.144 -10.778 -0.056 1.00 98.12 107 THR A CA 1
ATOM 871 C C . THR A 1 107 ? -6.302 -9.978 -1.349 1.00 98.12 107 THR A C 1
ATOM 873 O O . THR A 1 107 ? -7.435 -9.650 -1.723 1.00 98.12 107 THR A O 1
ATOM 876 N N . PRO A 1 108 ? -5.212 -9.704 -2.090 1.00 97.00 108 PRO A N 1
ATOM 877 C CA . PRO A 1 108 ? -5.308 -9.010 -3.373 1.00 97.00 108 PRO A CA 1
ATOM 878 C C . PRO A 1 108 ? -6.266 -9.692 -4.361 1.00 97.00 108 PRO A C 1
ATOM 880 O O . PRO A 1 108 ? -6.972 -9.014 -5.100 1.00 97.00 108 PRO A O 1
ATOM 883 N N . SER A 1 109 ? -6.363 -11.027 -4.348 1.00 97.06 109 SER A N 1
ATOM 884 C CA . SER A 1 109 ? -7.290 -11.759 -5.221 1.00 97.06 109 SER A CA 1
ATOM 885 C C . SER A 1 109 ? -8.756 -11.563 -4.818 1.00 97.06 109 SER A C 1
ATOM 887 O O . SER A 1 109 ? -9.599 -11.339 -5.689 1.00 97.06 109 SER A O 1
ATOM 889 N N . CYS A 1 110 ? -9.069 -11.587 -3.517 1.00 97.44 110 CYS A N 1
ATOM 890 C CA . CYS A 1 110 ? -10.408 -11.269 -3.011 1.00 97.44 110 CYS A CA 1
ATOM 891 C C . CYS A 1 110 ? -10.805 -9.827 -3.350 1.00 97.44 110 CYS A C 1
ATOM 893 O O . CYS A 1 110 ? -11.922 -9.594 -3.811 1.00 97.44 110 CYS A O 1
ATOM 895 N N . TYR A 1 111 ? -9.877 -8.882 -3.187 1.00 96.31 111 TYR A N 1
ATOM 896 C CA . TYR A 1 111 ? -10.082 -7.478 -3.524 1.00 96.31 111 TYR A CA 1
ATOM 897 C C . TYR A 1 111 ? -10.343 -7.264 -5.022 1.00 96.31 111 TYR A C 1
ATOM 899 O O . TYR A 1 111 ? -11.374 -6.701 -5.395 1.00 96.31 111 TYR A O 1
ATOM 907 N N . LEU A 1 112 ? -9.470 -7.787 -5.894 1.00 94.50 112 LEU A N 1
ATOM 908 C CA . LEU A 1 112 ? -9.631 -7.684 -7.349 1.00 94.50 112 LEU A CA 1
ATOM 909 C C . LEU A 1 112 ? -10.941 -8.332 -7.829 1.00 94.50 112 LEU A C 1
ATOM 911 O O . LEU A 1 112 ? -11.600 -7.826 -8.738 1.00 94.50 112 LEU A O 1
ATOM 915 N N . LYS A 1 113 ? -11.363 -9.430 -7.191 1.00 93.94 113 LYS A N 1
ATOM 916 C CA . LYS A 1 113 ? -12.666 -10.052 -7.454 1.00 93.94 113 LYS A CA 1
ATOM 917 C C . LYS A 1 113 ? -13.827 -9.137 -7.054 1.00 93.94 113 LYS A C 1
ATOM 919 O O . LYS A 1 113 ? -14.792 -9.048 -7.811 1.00 93.94 113 LYS A O 1
ATOM 924 N N . ALA A 1 114 ? -13.752 -8.470 -5.902 1.00 93.06 114 ALA A N 1
ATOM 925 C CA . ALA A 1 114 ? -14.792 -7.551 -5.441 1.00 93.06 114 ALA A CA 1
ATOM 926 C C . ALA A 1 114 ? -14.972 -6.370 -6.407 1.00 93.06 114 ALA A C 1
ATOM 928 O O . ALA A 1 114 ? -16.088 -6.124 -6.865 1.00 93.06 114 ALA A O 1
ATOM 929 N N . ILE A 1 115 ? -13.878 -5.716 -6.814 1.00 91.44 115 ILE A N 1
ATOM 930 C CA . ILE A 1 115 ? -13.937 -4.595 -7.768 1.00 91.44 115 ILE A CA 1
ATOM 931 C C . ILE A 1 115 ? -14.396 -5.042 -9.164 1.00 91.44 115 ILE A C 1
ATOM 933 O O . ILE A 1 115 ? -15.146 -4.329 -9.824 1.00 91.44 115 ILE A O 1
ATOM 937 N N . TYR A 1 116 ? -14.013 -6.245 -9.608 1.00 89.56 116 TYR A N 1
ATOM 938 C CA . TYR A 1 116 ? -14.463 -6.797 -10.887 1.00 89.56 116 TYR A CA 1
ATOM 939 C C . TYR A 1 116 ? -15.979 -7.036 -10.897 1.00 89.56 116 TYR A C 1
ATOM 941 O O . TYR A 1 116 ? -16.665 -6.718 -11.871 1.00 89.56 116 TYR A O 1
ATOM 949 N N . LEU A 1 117 ? -16.518 -7.585 -9.802 1.00 89.50 117 LEU A N 1
ATOM 950 C CA . LEU A 1 117 ? -17.956 -7.796 -9.643 1.00 89.50 117 LEU A CA 1
ATOM 951 C C . LEU A 1 117 ? -18.720 -6.473 -9.503 1.00 89.50 117 LEU A C 1
ATOM 953 O O . LEU A 1 117 ? -19.828 -6.383 -10.027 1.00 89.50 117 LEU A O 1
ATOM 957 N N . TYR A 1 118 ? -18.129 -5.465 -8.855 1.00 85.69 118 TYR A N 1
ATOM 958 C CA . TYR A 1 118 ? -18.681 -4.111 -8.768 1.00 85.69 118 TYR A CA 1
ATOM 959 C C . TYR A 1 118 ? -18.769 -3.451 -10.152 1.00 85.69 118 TYR A C 1
ATOM 961 O O . TYR A 1 118 ? -19.846 -3.048 -10.583 1.00 85.69 118 TYR A O 1
ATOM 969 N N . GLY A 1 119 ? -17.668 -3.443 -10.915 1.00 81.00 119 GLY A N 1
ATOM 970 C CA . GLY A 1 119 ? -17.641 -2.890 -12.274 1.00 81.00 119 GLY A CA 1
ATOM 971 C C . GLY A 1 119 ? -18.647 -3.568 -13.212 1.00 81.00 119 GLY A C 1
ATOM 972 O O . GLY A 1 119 ? -19.342 -2.909 -13.975 1.00 81.00 119 GLY A O 1
ATOM 973 N N . ARG A 1 120 ? -18.838 -4.889 -13.102 1.00 75.12 120 ARG A N 1
ATOM 974 C CA . ARG A 1 120 ? -19.870 -5.588 -13.891 1.00 75.12 120 ARG A CA 1
ATOM 975 C C . ARG A 1 120 ? -21.305 -5.142 -13.608 1.00 75.12 120 ARG A C 1
ATOM 977 O O . ARG A 1 120 ? -22.156 -5.371 -14.466 1.00 75.12 120 ARG A O 1
ATOM 984 N N . ARG A 1 121 ? -21.583 -4.603 -12.422 1.00 71.50 121 ARG A N 1
ATOM 985 C CA . ARG A 1 121 ? -22.922 -4.162 -12.022 1.00 71.50 121 ARG A CA 1
ATOM 986 C C . ARG A 1 121 ? -23.166 -2.704 -12.392 1.00 71.50 121 ARG A C 1
ATOM 988 O O . ARG A 1 121 ? -24.202 -2.423 -12.982 1.00 71.50 121 ARG A O 1
ATOM 995 N N . ASP A 1 122 ? -22.196 -1.829 -12.115 1.00 62.44 122 ASP A N 1
ATOM 996 C CA . ASP A 1 122 ? -22.475 -0.392 -12.012 1.00 62.44 122 ASP A CA 1
ATOM 997 C C . ASP A 1 122 ? -21.623 0.521 -12.919 1.00 62.44 122 ASP A C 1
ATOM 999 O O . ASP A 1 122 ? -22.057 1.637 -13.210 1.00 62.44 122 ASP A O 1
ATOM 1003 N N . LYS A 1 123 ? -20.441 0.101 -13.418 1.00 65.75 123 LYS A N 1
ATOM 1004 C CA . LYS A 1 123 ? -19.548 0.982 -14.215 1.00 65.75 123 LYS A CA 1
ATOM 1005 C C . LYS A 1 123 ? -18.645 0.249 -15.217 1.00 65.75 123 LYS A C 1
ATOM 1007 O O . LYS A 1 123 ? -18.017 -0.757 -14.906 1.00 65.75 123 LYS A O 1
ATOM 1012 N N . ALA A 1 124 ? -18.459 0.833 -16.404 1.00 67.31 124 ALA A N 1
ATOM 1013 C CA . ALA A 1 124 ? -17.452 0.365 -17.357 1.00 67.31 124 ALA A CA 1
ATOM 1014 C C . ALA A 1 124 ? -16.028 0.576 -16.803 1.00 67.31 124 ALA A C 1
ATOM 1016 O O . ALA A 1 124 ? -15.640 1.698 -16.486 1.00 67.31 124 ALA A O 1
ATOM 1017 N N . VAL A 1 125 ? -15.245 -0.501 -16.706 1.00 75.38 125 VAL A N 1
ATOM 1018 C CA . VAL A 1 125 ? -13.816 -0.434 -16.362 1.00 75.38 125 VAL A CA 1
ATOM 1019 C C . VAL A 1 125 ? -13.054 0.138 -17.558 1.00 75.38 125 VAL A C 1
ATOM 1021 O O . VAL A 1 125 ? -13.187 -0.362 -18.676 1.00 75.38 125 VAL A O 1
ATOM 1024 N N . TYR A 1 126 ? -12.259 1.183 -17.333 1.00 83.50 126 TYR A N 1
ATOM 1025 C CA . TYR A 1 126 ? -11.404 1.758 -18.369 1.00 83.50 126 TYR A CA 1
ATOM 1026 C C . TYR A 1 126 ? -10.270 0.790 -18.742 1.00 83.50 126 TYR A C 1
ATOM 1028 O O . TYR A 1 126 ? -9.674 0.146 -17.879 1.00 83.50 126 TYR A O 1
ATOM 1036 N N . THR A 1 127 ? -9.970 0.686 -20.037 1.00 88.75 127 THR A N 1
ATOM 1037 C CA . THR A 1 127 ? -8.860 -0.127 -20.547 1.00 88.75 127 THR A CA 1
ATOM 1038 C C . THR A 1 127 ? -7.680 0.770 -20.892 1.00 88.75 127 THR A C 1
ATOM 1040 O O . THR A 1 127 ? -7.735 1.507 -21.875 1.00 88.75 127 THR A O 1
ATOM 1043 N N . GLU A 1 128 ? -6.603 0.661 -20.118 1.00 90.12 128 GLU A N 1
ATOM 1044 C CA . GLU A 1 128 ? -5.319 1.286 -20.439 1.00 90.12 128 GLU A CA 1
ATOM 1045 C C . GLU A 1 128 ? -4.522 0.400 -21.410 1.00 90.12 128 GLU A C 1
ATOM 1047 O O . GLU A 1 128 ? -4.541 -0.827 -21.295 1.00 90.12 128 GLU A O 1
ATOM 1052 N N . LYS A 1 129 ? -3.843 1.014 -22.386 1.00 92.44 129 LYS A N 1
ATOM 1053 C CA . LYS A 1 129 ? -3.065 0.312 -23.426 1.00 92.44 129 LYS A CA 1
ATOM 1054 C C . LYS A 1 129 ? -1.578 0.666 -23.420 1.00 92.44 129 LYS A C 1
ATOM 1056 O O . LYS A 1 129 ? -0.807 -0.015 -24.095 1.00 92.44 129 LYS A O 1
ATOM 1061 N N . GLY A 1 130 ? -1.191 1.736 -22.730 1.00 93.56 130 GLY A N 1
ATOM 1062 C CA . GLY A 1 130 ? 0.194 2.149 -22.556 1.00 93.56 130 GLY A CA 1
ATOM 1063 C C . GLY A 1 130 ? 0.942 1.321 -21.514 1.00 93.56 130 GLY A C 1
ATOM 1064 O O . GLY A 1 130 ? 0.419 0.364 -20.939 1.00 93.56 130 GLY A O 1
ATOM 1065 N N . ASP A 1 131 ? 2.189 1.715 -21.276 1.00 94.75 131 ASP A N 1
ATOM 1066 C CA . ASP A 1 131 ? 2.970 1.250 -20.137 1.00 94.75 131 ASP A CA 1
ATOM 1067 C C . ASP A 1 131 ? 2.955 2.293 -19.004 1.00 94.75 131 ASP A C 1
ATOM 1069 O O . ASP A 1 131 ? 2.288 3.325 -19.076 1.00 94.75 131 ASP A O 1
ATOM 1073 N N . GLN A 1 132 ? 3.663 1.990 -17.918 1.00 94.75 132 GLN A N 1
ATOM 1074 C CA . GLN A 1 132 ? 3.825 2.880 -16.766 1.00 94.75 132 GLN A CA 1
ATOM 1075 C C . GLN A 1 132 ? 5.270 3.395 -16.674 1.00 94.75 132 GLN A C 1
ATOM 1077 O O . GLN A 1 132 ? 5.832 3.502 -15.581 1.00 94.75 132 GLN A O 1
ATOM 1082 N N . LEU A 1 133 ? 5.908 3.657 -17.823 1.00 96.56 133 LEU A N 1
ATOM 1083 C CA . LEU A 1 133 ? 7.292 4.121 -17.901 1.00 96.56 133 LEU A CA 1
ATOM 1084 C C . LEU A 1 133 ? 7.392 5.509 -18.568 1.00 96.56 133 LEU A C 1
ATOM 1086 O O . LEU A 1 133 ? 6.664 5.802 -19.512 1.00 96.56 133 LEU A O 1
ATOM 1090 N N . PRO A 1 134 ? 8.345 6.360 -18.137 1.00 96.56 134 PRO A N 1
ATOM 1091 C CA . PRO A 1 134 ? 9.211 6.202 -16.969 1.00 96.56 134 PRO A CA 1
ATOM 1092 C C . PRO A 1 134 ? 8.475 6.515 -15.656 1.00 96.56 134 PRO A C 1
ATOM 1094 O O . PRO A 1 134 ? 7.624 7.397 -15.599 1.00 96.56 134 PRO A O 1
ATOM 1097 N N . TYR A 1 135 ? 8.862 5.839 -14.572 1.00 96.50 135 TYR A N 1
ATOM 1098 C CA . TYR A 1 135 ? 8.364 6.165 -13.235 1.00 96.50 135 TYR A CA 1
ATOM 1099 C C . TYR A 1 135 ? 9.051 7.425 -12.689 1.00 96.50 135 TYR A C 1
ATOM 1101 O O . TYR A 1 135 ? 10.283 7.530 -12.723 1.00 96.50 135 TYR A O 1
ATOM 1109 N N . GLY A 1 136 ? 8.257 8.359 -12.167 1.00 96.38 136 GLY A N 1
ATOM 1110 C CA . GLY A 1 136 ? 8.721 9.529 -11.428 1.00 96.38 136 GLY A CA 1
ATOM 1111 C C . GLY A 1 136 ? 8.081 9.561 -10.045 1.00 96.38 136 GLY A C 1
ATOM 1112 O O . GLY A 1 136 ? 6.859 9.501 -9.938 1.00 96.38 136 GLY A O 1
ATOM 1113 N N . SER A 1 137 ? 8.896 9.636 -8.992 1.00 94.25 137 SER A N 1
ATOM 1114 C CA . SER A 1 137 ? 8.398 9.727 -7.610 1.00 94.25 137 SER A CA 1
ATOM 1115 C C . SER A 1 137 ? 7.992 11.151 -7.221 1.00 94.25 137 SER A C 1
ATOM 1117 O O . SER A 1 137 ? 7.209 11.339 -6.296 1.00 94.25 137 SER A O 1
ATOM 1119 N N . ASP A 1 138 ? 8.529 12.149 -7.923 1.00 93.50 138 ASP A N 1
ATOM 1120 C CA . ASP A 1 138 ? 8.183 13.563 -7.803 1.00 93.50 138 ASP A CA 1
ATOM 1121 C C . ASP A 1 138 ? 8.440 14.282 -9.144 1.00 93.50 138 ASP A C 1
ATOM 1123 O O . ASP A 1 138 ? 8.810 13.655 -10.140 1.00 93.50 138 ASP A O 1
ATOM 1127 N N . ALA A 1 139 ? 8.242 15.604 -9.179 1.00 94.81 139 ALA A N 1
ATOM 1128 C CA . ALA A 1 139 ? 8.328 16.407 -10.399 1.00 94.81 139 ALA A CA 1
ATOM 1129 C C . ALA A 1 139 ? 9.707 16.391 -11.091 1.00 94.81 139 ALA A C 1
ATOM 1131 O O . ALA A 1 139 ? 9.783 16.670 -12.289 1.00 94.81 139 ALA A O 1
ATOM 1132 N N . LEU A 1 140 ? 10.789 16.098 -10.362 1.00 96.88 140 LEU A N 1
ATOM 1133 C CA . LEU A 1 140 ? 12.170 16.166 -10.850 1.00 96.88 140 LEU A CA 1
ATOM 1134 C C . LEU A 1 140 ? 12.933 14.834 -10.711 1.00 96.88 140 LEU A C 1
ATOM 1136 O O . LEU A 1 140 ? 13.999 14.683 -11.311 1.00 96.88 140 LEU A O 1
ATOM 1140 N N . THR A 1 141 ? 12.399 13.854 -9.983 1.00 97.31 141 THR A N 1
ATOM 1141 C CA . THR A 1 141 ? 13.053 12.562 -9.731 1.00 97.31 141 THR A CA 1
ATOM 1142 C C . THR A 1 141 ? 12.472 11.456 -10.610 1.00 97.31 141 THR A C 1
ATOM 1144 O O . THR A 1 141 ? 11.557 10.730 -10.215 1.00 97.31 141 THR A O 1
ATOM 1147 N N . TYR A 1 142 ? 13.051 11.283 -11.801 1.00 97.94 142 TYR A N 1
ATOM 1148 C CA . TYR A 1 142 ? 12.712 10.195 -12.723 1.00 97.94 142 TYR A CA 1
ATOM 1149 C C . TYR A 1 142 ? 13.670 9.016 -12.581 1.00 97.94 142 TYR A C 1
ATOM 1151 O O . TYR A 1 142 ? 14.894 9.154 -12.613 1.00 97.94 142 TYR A O 1
ATOM 1159 N N . TRP A 1 143 ? 13.108 7.817 -12.488 1.00 97.75 143 TRP A N 1
ATOM 1160 C CA . TRP A 1 143 ? 13.842 6.590 -12.209 1.00 97.75 143 TRP A CA 1
ATOM 1161 C C . TRP A 1 143 ? 14.334 5.942 -13.507 1.00 97.75 143 TRP A C 1
ATOM 1163 O O . TRP A 1 143 ? 14.090 4.773 -13.770 1.00 97.75 143 TRP A O 1
ATOM 1173 N N . THR A 1 144 ? 15.039 6.692 -14.351 1.00 98.19 144 THR A N 1
ATOM 1174 C CA . THR A 1 144 ? 15.577 6.175 -15.625 1.00 98.19 144 THR A CA 1
ATOM 1175 C C . THR A 1 144 ? 17.026 5.702 -15.508 1.00 98.19 144 THR A C 1
ATOM 1177 O O . THR A 1 144 ? 17.495 4.907 -16.320 1.00 98.19 144 THR A O 1
ATOM 1180 N N . GLY A 1 145 ? 17.748 6.113 -14.458 1.00 98.19 145 GLY A N 1
ATOM 1181 C CA . GLY A 1 145 ? 19.149 5.728 -14.254 1.00 98.19 145 GLY A CA 1
ATOM 1182 C C . GLY A 1 145 ? 19.352 4.214 -14.107 1.00 98.19 145 GLY A C 1
ATOM 1183 O O . GLY A 1 145 ? 20.327 3.659 -14.624 1.00 98.19 145 GLY A O 1
ATOM 1184 N N . TYR A 1 146 ? 18.404 3.508 -13.471 1.00 97.56 146 TYR A N 1
ATOM 1185 C CA . TYR A 1 146 ? 18.516 2.059 -13.277 1.00 97.56 146 TYR A CA 1
ATOM 1186 C C . TYR A 1 146 ? 18.441 1.261 -14.587 1.00 97.56 146 TYR A C 1
ATOM 1188 O O . TYR A 1 146 ? 18.871 0.102 -14.596 1.00 97.56 146 TYR A O 1
ATOM 1196 N N . TYR A 1 147 ? 17.996 1.866 -15.698 1.00 98.19 147 TYR A N 1
ATOM 1197 C CA . TYR A 1 147 ? 18.065 1.254 -17.027 1.00 98.19 147 TYR A CA 1
ATOM 1198 C C . TYR A 1 147 ? 19.514 0.947 -17.443 1.00 98.19 147 TYR A C 1
ATOM 1200 O O . TYR A 1 147 ? 19.750 -0.063 -18.104 1.00 98.19 147 TYR A O 1
ATOM 1208 N N . THR A 1 148 ? 20.498 1.719 -16.961 1.00 98.31 148 THR A N 1
ATOM 1209 C CA . THR A 1 148 ? 21.925 1.534 -17.296 1.00 98.31 148 THR A CA 1
ATOM 1210 C C . THR A 1 148 ? 22.778 1.062 -16.115 1.00 98.31 148 THR A C 1
ATOM 1212 O O . THR A 1 148 ? 23.767 0.362 -16.327 1.00 98.31 148 THR A O 1
ATOM 1215 N N . SER A 1 149 ? 22.408 1.374 -14.865 1.00 98.50 149 SER A N 1
ATOM 1216 C CA . SER A 1 149 ? 23.186 1.003 -13.668 1.00 98.50 149 SER A CA 1
ATOM 1217 C C . SER A 1 149 ? 23.610 -0.473 -13.655 1.00 98.50 149 SER A C 1
ATOM 1219 O O . SER A 1 149 ? 22.795 -1.358 -13.907 1.00 98.50 149 SER A O 1
ATOM 1221 N N . ARG A 1 150 ? 24.876 -0.756 -13.313 1.00 98.44 150 ARG A N 1
ATOM 1222 C CA . ARG A 1 150 ? 25.478 -2.111 -13.331 1.00 98.44 150 ARG A CA 1
ATOM 1223 C C . ARG A 1 150 ? 25.390 -2.798 -14.718 1.00 98.44 150 ARG A C 1
ATOM 1225 O O . ARG A 1 150 ? 24.843 -3.900 -14.820 1.00 98.44 150 ARG A O 1
ATOM 1232 N N . PRO A 1 151 ? 25.949 -2.196 -15.787 1.00 98.50 151 PRO A N 1
ATOM 1233 C CA . PRO A 1 151 ? 25.797 -2.698 -17.157 1.00 98.50 151 PRO A CA 1
ATOM 1234 C C . PRO A 1 151 ? 26.411 -4.091 -17.366 1.00 98.50 151 PRO A C 1
ATOM 1236 O O . PRO A 1 151 ? 25.819 -4.917 -18.059 1.00 98.50 151 PRO A O 1
ATOM 1239 N N . SER A 1 152 ? 27.534 -4.409 -16.707 1.00 98.62 152 SER A N 1
ATOM 1240 C CA . SER A 1 152 ? 28.156 -5.741 -16.788 1.00 98.62 152 SER A CA 1
ATOM 1241 C C . SER A 1 152 ? 27.241 -6.849 -16.259 1.00 98.62 152 SER A C 1
ATOM 1243 O O . SER A 1 152 ? 27.183 -7.926 -16.846 1.00 98.62 152 SER A O 1
ATOM 1245 N N . LEU A 1 153 ? 26.475 -6.576 -15.193 1.00 98.56 153 LEU A N 1
ATOM 1246 C CA . LEU A 1 153 ? 25.504 -7.528 -14.645 1.00 98.56 153 LEU A CA 1
ATOM 1247 C C . LEU A 1 153 ? 24.322 -7.728 -15.601 1.00 98.56 153 LEU A C 1
ATOM 1249 O O . LEU A 1 153 ? 23.921 -8.863 -15.843 1.00 98.56 153 LEU A O 1
ATOM 1253 N N . LYS A 1 154 ? 23.796 -6.646 -16.190 1.00 98.56 154 LYS A N 1
ATOM 1254 C CA . LYS A 1 154 ? 22.728 -6.726 -17.202 1.00 98.56 154 LYS A CA 1
ATOM 1255 C C . LYS A 1 154 ? 23.169 -7.530 -18.430 1.00 98.56 154 LYS A C 1
ATOM 1257 O O . LYS A 1 154 ? 22.427 -8.390 -18.903 1.00 98.56 154 LYS A O 1
ATOM 1262 N N . TYR A 1 155 ? 24.392 -7.298 -18.909 1.00 98.19 155 TYR A N 1
ATOM 1263 C CA . TYR A 1 155 ? 24.978 -8.074 -20.002 1.00 9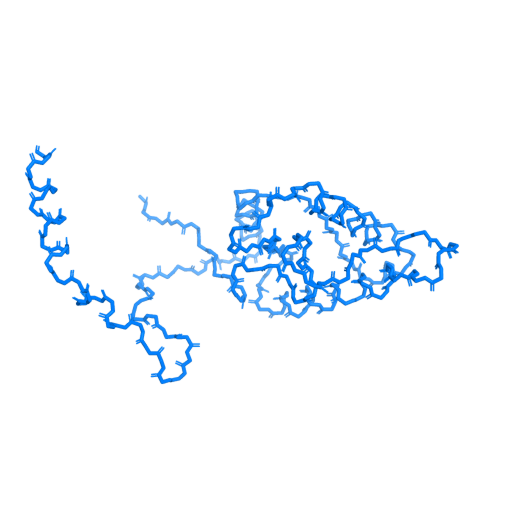8.19 155 TYR A CA 1
ATOM 1264 C C . TYR A 1 155 ? 25.114 -9.555 -19.634 1.00 98.19 155 TYR A C 1
ATOM 1266 O O . TYR A 1 155 ? 24.701 -10.426 -20.402 1.00 98.19 155 TYR A O 1
ATOM 1274 N N . PHE A 1 156 ? 25.636 -9.846 -18.440 1.00 98.31 156 PHE A N 1
ATOM 1275 C CA . PHE A 1 156 ? 25.775 -11.215 -17.953 1.00 98.31 156 PHE A CA 1
ATOM 1276 C C . PHE A 1 156 ? 24.423 -11.936 -17.868 1.00 98.31 156 PHE A C 1
ATOM 1278 O O . PHE A 1 156 ? 24.306 -13.050 -18.372 1.00 98.31 156 PHE A O 1
ATOM 1285 N N . ALA A 1 157 ? 23.381 -11.283 -17.341 1.00 98.00 157 ALA A N 1
ATOM 1286 C CA . ALA A 1 157 ? 22.030 -11.842 -17.287 1.00 98.00 157 ALA A CA 1
ATOM 1287 C C . ALA A 1 157 ? 21.499 -12.213 -18.684 1.00 98.00 157 ALA A C 1
ATOM 1289 O O . ALA A 1 157 ? 20.946 -13.298 -18.868 1.00 98.00 157 ALA A O 1
ATOM 1290 N N . ARG A 1 158 ? 21.730 -11.366 -19.700 1.00 97.69 158 ARG A N 1
ATOM 1291 C CA . ARG A 1 158 ? 21.343 -11.671 -21.088 1.00 97.69 158 ARG A CA 1
ATOM 1292 C C . ARG A 1 158 ? 22.116 -12.860 -21.659 1.00 97.69 158 ARG A C 1
ATOM 1294 O O . ARG A 1 158 ? 21.521 -13.693 -22.336 1.00 97.69 158 ARG A O 1
ATOM 1301 N N . ARG A 1 159 ? 23.424 -12.948 -21.401 1.00 98.19 159 ARG A N 1
ATOM 1302 C CA . ARG A 1 159 ? 24.259 -14.075 -21.852 1.00 98.19 159 ARG A CA 1
ATOM 1303 C C . ARG A 1 159 ? 23.840 -15.386 -21.191 1.00 98.19 159 ARG A C 1
ATOM 1305 O O . ARG A 1 159 ? 23.719 -16.386 -21.889 1.00 98.19 159 ARG A O 1
ATOM 1312 N N . ALA A 1 160 ? 23.576 -15.362 -19.886 1.00 98.06 160 ALA A N 1
ATOM 1313 C CA . ALA A 1 160 ? 23.089 -16.517 -19.141 1.00 98.06 160 ALA A CA 1
ATOM 1314 C C . ALA A 1 160 ? 21.715 -16.980 -19.649 1.00 98.06 160 ALA A C 1
ATOM 1316 O O . ALA A 1 160 ? 21.516 -18.169 -19.855 1.00 98.06 160 ALA A O 1
ATOM 1317 N N . HIS A 1 161 ? 20.796 -16.050 -19.932 1.00 97.38 161 HIS A N 1
ATOM 1318 C CA . HIS A 1 161 ? 19.486 -16.379 -20.498 1.00 97.38 161 HIS A CA 1
ATOM 1319 C C . HIS A 1 161 ? 19.588 -17.107 -21.844 1.00 97.38 161 HIS A C 1
ATOM 1321 O O . HIS A 1 161 ? 18.946 -18.132 -22.020 1.00 97.38 161 HIS A O 1
ATOM 1327 N N . VAL A 1 162 ? 20.430 -16.614 -22.762 1.00 97.50 162 VAL A N 1
ATOM 1328 C CA . VAL A 1 162 ? 20.658 -17.261 -24.069 1.00 97.50 162 VAL A CA 1
ATOM 1329 C C . VAL A 1 162 ? 21.286 -18.649 -23.918 1.00 97.50 162 VAL A C 1
ATOM 1331 O O . VAL A 1 162 ? 21.047 -19.508 -24.750 1.00 97.50 162 VAL A O 1
ATOM 1334 N N . PHE A 1 163 ? 22.093 -18.876 -22.879 1.00 96.56 163 PHE A N 1
ATOM 1335 C CA . PHE A 1 163 ? 22.702 -20.182 -22.619 1.00 96.56 163 PHE A CA 1
ATOM 1336 C C . PHE A 1 163 ? 21.715 -21.212 -22.037 1.00 96.56 163 PHE A C 1
ATOM 1338 O O . PHE A 1 163 ? 21.920 -22.407 -22.217 1.00 96.56 163 PHE A O 1
ATOM 1345 N N . LEU A 1 164 ? 20.682 -20.765 -21.313 1.00 96.75 164 LEU A N 1
ATOM 1346 C CA . LEU A 1 164 ? 19.702 -21.632 -20.641 1.00 96.75 164 LEU A CA 1
ATOM 1347 C C . LEU A 1 164 ? 18.464 -21.968 -21.495 1.00 96.75 164 LEU A C 1
ATOM 1349 O O . LEU A 1 164 ? 17.604 -22.707 -21.018 1.00 96.75 164 LEU A O 1
ATOM 1353 N N . GLN A 1 165 ? 18.350 -21.409 -22.702 1.00 86.19 165 GLN A N 1
ATOM 1354 C CA . GLN A 1 165 ? 17.291 -21.709 -23.675 1.00 86.19 165 GLN A CA 1
ATOM 1355 C C . GLN A 1 165 ? 17.783 -22.698 -24.725 1.00 86.19 165 GLN A C 1
ATOM 1357 O O . GLN A 1 165 ? 16.978 -23.582 -25.089 1.00 86.19 165 GLN A O 1
#

Radius of gyration: 20.86 Å; chains: 1; bounding box: 51×38×58 Å